Protein AF-A0A7C3K1Q4-F1 (afdb_monomer_lite)

Radius of gyration: 16.02 Å; chains: 1; bounding box: 34×29×44 Å

Secondary structure (DSSP, 8-state):
-----HHHHHHHHHHHHHHHHHHHHHIIIIIS----STHHHHHHHHHHHHHHHHHTS---HHHHHHHHHHHHHHHHHHHHHHHHT--THHHHHHHHHHHHH-

Structure (mmCIF, N/CA/C/O backbone):
data_AF-A0A7C3K1Q4-F1
#
_entry.id   AF-A0A7C3K1Q4-F1
#
loop_
_atom_site.group_PDB
_atom_site.id
_atom_site.type_symbol
_atom_site.label_atom_id
_atom_site.label_alt_id
_atom_site.label_comp_id
_atom_site.label_asym_id
_atom_site.label_entity_id
_atom_site.label_seq_id
_atom_site.pdbx_PDB_ins_code
_atom_site.Cartn_x
_atom_site.Cartn_y
_atom_site.Cartn_z
_atom_site.occupancy
_atom_site.B_iso_or_equiv
_atom_site.auth_seq_id
_atom_site.auth_comp_id
_atom_site.auth_asym_id
_atom_site.auth_atom_id
_atom_site.pdbx_PDB_model_num
ATOM 1 N N . MET A 1 1 ? 11.913 10.649 -25.020 1.00 50.22 1 MET A N 1
ATOM 2 C CA . MET A 1 1 ? 12.266 10.284 -23.629 1.00 50.22 1 MET A CA 1
ATOM 3 C C . MET A 1 1 ? 12.610 11.583 -22.900 1.00 50.22 1 MET A C 1
ATOM 5 O O . MET A 1 1 ? 13.670 12.140 -23.143 1.00 50.22 1 MET A O 1
ATOM 9 N N . VAL A 1 2 ? 11.648 12.161 -22.173 1.00 66.88 2 VAL A N 1
ATOM 10 C CA . VAL A 1 2 ? 11.577 13.610 -21.848 1.00 66.88 2 VAL A CA 1
ATOM 11 C C . VAL A 1 2 ? 12.613 14.078 -20.805 1.00 66.88 2 VAL A C 1
ATOM 13 O O . VAL A 1 2 ? 12.831 15.271 -20.645 1.00 66.88 2 VAL A O 1
ATOM 16 N N . VAL A 1 3 ? 13.344 13.162 -20.161 1.00 62.03 3 VAL A N 1
ATOM 17 C CA . VAL A 1 3 ? 14.410 13.489 -19.200 1.00 62.03 3 VAL A CA 1
ATOM 18 C C . VAL A 1 3 ? 15.640 12.624 -19.495 1.00 62.03 3 VAL A C 1
ATOM 20 O O . VAL A 1 3 ? 15.580 11.404 -19.376 1.00 62.03 3 VAL A O 1
ATOM 23 N N . LYS A 1 4 ? 16.761 13.240 -19.902 1.00 71.62 4 LYS A N 1
ATOM 24 C CA . LYS A 1 4 ? 18.038 12.536 -20.168 1.00 71.62 4 LYS A CA 1
ATOM 25 C C . LYS A 1 4 ? 18.838 12.222 -18.895 1.00 71.62 4 LYS A C 1
ATOM 27 O O . LYS A 1 4 ? 19.702 11.352 -18.919 1.00 71.62 4 LYS A O 1
ATOM 32 N N . ASN A 1 5 ? 18.582 12.934 -17.797 1.00 82.75 5 ASN A N 1
ATOM 33 C CA . ASN A 1 5 ? 19.364 12.832 -16.568 1.00 82.75 5 ASN A CA 1
ATOM 34 C C . ASN A 1 5 ? 18.687 11.894 -15.550 1.00 82.75 5 ASN A C 1
ATOM 36 O O . ASN A 1 5 ? 17.581 12.161 -15.075 1.00 82.75 5 ASN A O 1
ATOM 40 N N . LYS A 1 6 ? 19.385 10.802 -15.209 1.00 83.12 6 LYS A N 1
ATOM 41 C CA . LYS A 1 6 ? 18.914 9.731 -14.313 1.00 83.12 6 LYS A CA 1
ATOM 42 C C . LYS A 1 6 ? 18.493 10.243 -12.930 1.00 83.12 6 LYS A C 1
ATOM 44 O O . LYS A 1 6 ? 17.573 9.681 -12.346 1.00 83.12 6 LYS A O 1
ATOM 49 N N . TYR A 1 7 ? 19.114 11.317 -12.436 1.00 87.88 7 TYR A N 1
ATOM 50 C CA . TYR A 1 7 ? 18.776 11.902 -11.136 1.00 87.88 7 TYR A CA 1
ATOM 51 C C . TYR A 1 7 ? 17.343 12.448 -11.106 1.00 87.88 7 TYR A C 1
ATOM 53 O O . TYR A 1 7 ? 16.546 12.060 -10.257 1.00 87.88 7 TYR A O 1
ATOM 61 N N . TYR A 1 8 ? 16.977 13.283 -12.083 1.00 89.12 8 TYR A N 1
ATOM 62 C CA . TYR A 1 8 ? 15.632 13.863 -12.160 1.00 89.12 8 TYR A CA 1
ATOM 63 C C . TYR A 1 8 ? 14.554 12.799 -12.376 1.00 89.12 8 TYR A C 1
ATOM 65 O O . TYR A 1 8 ? 13.467 12.908 -11.815 1.00 89.12 8 TYR A O 1
ATOM 73 N N . PHE A 1 9 ? 14.864 11.746 -13.139 1.00 88.88 9 PHE A N 1
ATOM 74 C CA . PHE A 1 9 ? 13.945 10.625 -13.330 1.00 88.88 9 PHE A CA 1
ATOM 75 C C . PHE A 1 9 ? 13.668 9.871 -12.019 1.00 88.88 9 PHE A C 1
ATOM 77 O O . PHE A 1 9 ? 12.517 9.551 -11.725 1.00 88.88 9 PHE A O 1
ATOM 84 N N . LEU A 1 10 ? 14.705 9.631 -11.209 1.00 90.75 10 LEU A N 1
ATOM 85 C CA . LEU A 1 10 ? 14.574 8.987 -9.901 1.00 90.75 10 LEU A CA 1
ATOM 86 C C . LEU A 1 10 ? 13.756 9.854 -8.936 1.00 90.75 10 LEU A C 1
ATOM 88 O O . LEU A 1 10 ? 12.822 9.355 -8.310 1.00 90.75 10 LEU A O 1
ATOM 92 N N . VAL A 1 11 ? 14.051 11.156 -8.866 1.00 93.38 11 VAL A N 1
ATOM 93 C CA . VAL A 1 11 ? 13.311 12.098 -8.010 1.00 93.38 11 VAL A CA 1
ATOM 94 C C . VAL A 1 11 ? 11.832 12.150 -8.399 1.00 93.38 11 VAL A C 1
ATOM 96 O O . VAL A 1 11 ? 10.976 12.048 -7.525 1.00 93.38 11 VAL A O 1
ATOM 99 N N . MET A 1 12 ? 11.511 12.232 -9.694 1.00 91.75 12 MET A N 1
ATOM 100 C CA . MET A 1 12 ? 10.121 12.197 -10.168 1.00 91.75 12 MET A CA 1
ATOM 101 C C . MET A 1 12 ? 9.395 10.910 -9.761 1.00 91.75 12 MET A C 1
ATOM 103 O O . MET A 1 12 ? 8.229 10.969 -9.374 1.00 91.75 12 MET A O 1
ATOM 107 N N . ASN A 1 13 ? 10.076 9.762 -9.810 1.00 91.94 13 ASN A N 1
ATOM 108 C CA . ASN A 1 13 ? 9.499 8.487 -9.385 1.00 91.94 13 ASN A CA 1
ATOM 109 C C . ASN A 1 13 ? 9.167 8.484 -7.886 1.00 91.94 13 ASN A C 1
ATOM 111 O O . ASN A 1 13 ? 8.049 8.140 -7.508 1.00 91.94 13 ASN A O 1
ATOM 115 N N . ILE A 1 14 ? 10.105 8.932 -7.043 1.00 93.94 14 ILE A N 1
ATOM 116 C CA . ILE A 1 14 ? 9.899 9.032 -5.589 1.00 93.94 14 ILE A CA 1
ATOM 117 C C . ILE A 1 14 ? 8.751 9.995 -5.264 1.00 93.94 14 ILE A C 1
ATOM 119 O O . ILE A 1 14 ? 7.903 9.682 -4.431 1.00 93.94 14 ILE A O 1
ATOM 123 N N . VAL A 1 15 ? 8.691 11.149 -5.935 1.00 95.31 15 VAL A N 1
ATOM 124 C CA . VAL A 1 15 ? 7.609 12.127 -5.746 1.00 95.31 15 VAL A CA 1
ATOM 125 C C . VAL A 1 15 ? 6.255 11.528 -6.128 1.00 95.31 15 VAL A C 1
ATOM 127 O O . VAL A 1 15 ? 5.294 11.673 -5.373 1.00 95.31 15 VAL A O 1
ATOM 130 N N . GLY A 1 16 ? 6.173 10.830 -7.264 1.00 93.88 16 GLY A N 1
ATOM 131 C CA . GLY A 1 16 ? 4.947 10.161 -7.701 1.00 93.88 16 GLY A CA 1
ATOM 132 C C . GLY A 1 16 ? 4.477 9.096 -6.708 1.00 93.88 16 GLY A C 1
ATOM 133 O O . GLY A 1 16 ? 3.316 9.112 -6.302 1.00 93.88 16 GLY A O 1
ATOM 134 N N . LEU A 1 17 ? 5.389 8.233 -6.251 1.00 92.62 17 LEU A N 1
ATOM 135 C CA . LEU A 1 17 ? 5.110 7.216 -5.230 1.00 92.62 17 LEU A CA 1
ATOM 136 C C . LEU A 1 17 ? 4.592 7.838 -3.932 1.00 92.62 17 LEU A C 1
ATOM 138 O O . LEU A 1 17 ? 3.512 7.481 -3.463 1.00 92.62 17 LEU A O 1
ATOM 142 N N . ASN A 1 18 ? 5.314 8.818 -3.388 1.00 94.06 18 ASN A N 1
ATOM 143 C CA . ASN A 1 18 ? 4.933 9.465 -2.134 1.00 94.06 18 ASN A CA 1
ATOM 144 C C . ASN A 1 18 ? 3.605 10.215 -2.252 1.00 94.06 18 ASN A C 1
ATOM 146 O O . ASN A 1 18 ? 2.831 10.235 -1.301 1.00 94.06 18 ASN A O 1
ATOM 150 N N . THR A 1 19 ? 3.301 10.792 -3.416 1.00 95.56 19 THR A N 1
ATOM 151 C CA . THR A 1 19 ? 2.022 11.477 -3.645 1.00 95.56 19 THR A CA 1
ATOM 152 C C . THR A 1 19 ? 0.854 10.500 -3.537 1.00 95.56 19 THR A C 1
ATOM 154 O O . THR A 1 19 ? -0.126 10.804 -2.864 1.00 95.56 19 THR A O 1
ATOM 157 N N . ILE A 1 20 ? 0.963 9.306 -4.129 1.00 93.12 20 ILE A N 1
ATOM 158 C CA . ILE A 1 20 ? -0.077 8.267 -4.032 1.00 93.12 20 ILE A CA 1
ATOM 159 C C . ILE A 1 20 ? -0.303 7.870 -2.565 1.00 93.12 20 ILE A C 1
ATOM 161 O O . ILE A 1 20 ? -1.445 7.813 -2.108 1.00 93.12 20 ILE A O 1
ATOM 165 N N . VAL A 1 21 ? 0.783 7.659 -1.816 1.00 92.56 21 VAL A N 1
ATOM 166 C CA . VAL A 1 21 ? 0.734 7.300 -0.389 1.00 92.56 21 VAL A CA 1
ATOM 167 C C . VAL A 1 21 ? 0.079 8.411 0.439 1.00 92.56 21 VAL A C 1
ATOM 169 O O . VAL A 1 21 ? -0.832 8.156 1.223 1.00 92.56 21 VAL A O 1
ATOM 172 N N . VAL A 1 22 ? 0.485 9.666 0.239 1.00 93.19 22 VAL A N 1
ATOM 173 C CA . VAL A 1 22 ? -0.056 10.812 0.985 1.00 93.19 22 VAL A CA 1
ATOM 174 C C . VAL A 1 22 ? -1.527 11.060 0.651 1.00 93.19 22 VAL A C 1
ATOM 176 O O . VAL A 1 22 ? -2.301 11.383 1.549 1.00 93.19 22 VAL A O 1
ATOM 179 N N . VAL A 1 23 ? -1.951 10.870 -0.601 1.00 93.94 23 VAL A N 1
ATOM 180 C CA . VAL A 1 23 ? -3.370 10.970 -0.985 1.00 93.94 23 VAL A CA 1
ATOM 181 C C . VAL A 1 23 ? -4.201 9.893 -0.283 1.00 93.94 23 VAL A C 1
ATOM 183 O O . VAL A 1 23 ? -5.265 10.203 0.257 1.00 93.94 23 VAL A O 1
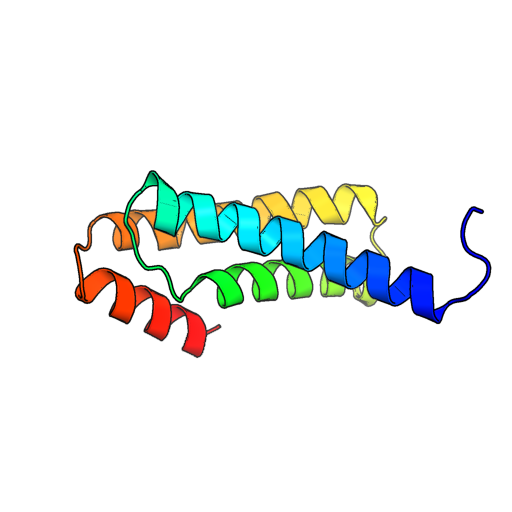ATOM 186 N N . GLY A 1 24 ? -3.706 8.653 -0.218 1.00 90.12 24 GLY A N 1
ATOM 187 C CA . GLY A 1 24 ? -4.354 7.575 0.536 1.00 90.12 24 GLY A CA 1
ATOM 188 C C . GLY A 1 24 ? -4.443 7.874 2.035 1.00 90.12 24 GLY A C 1
ATOM 189 O O . GLY A 1 24 ? -5.487 7.667 2.656 1.00 90.12 24 GLY A O 1
ATOM 190 N N . LEU A 1 25 ? -3.377 8.423 2.617 1.00 90.50 25 LEU A N 1
ATOM 191 C CA . LEU A 1 25 ? -3.360 8.845 4.016 1.00 90.50 25 LEU A CA 1
ATOM 192 C C . LEU A 1 25 ? -4.332 10.005 4.282 1.00 90.50 25 LEU A C 1
ATOM 194 O O . LEU A 1 25 ? -5.041 9.991 5.288 1.00 90.50 25 LEU A O 1
ATOM 198 N N . ASN A 1 26 ? -4.413 10.979 3.373 1.00 91.62 26 ASN A N 1
ATOM 199 C CA . ASN A 1 26 ? -5.348 12.098 3.467 1.00 91.62 26 ASN A CA 1
ATOM 200 C C . ASN A 1 26 ? -6.809 11.624 3.409 1.00 91.62 26 ASN A C 1
ATOM 202 O O . ASN A 1 26 ? -7.664 12.174 4.097 1.00 91.62 26 ASN A O 1
ATOM 206 N N . LEU A 1 27 ? -7.104 10.558 2.660 1.00 88.94 27 LEU A N 1
ATOM 207 C CA . LEU A 1 27 ? -8.440 9.962 2.664 1.00 88.94 27 LEU A CA 1
ATOM 208 C C . LEU A 1 27 ? -8.846 9.472 4.067 1.00 88.94 27 LEU A C 1
ATOM 210 O O . LEU A 1 27 ? -9.966 9.711 4.514 1.00 88.94 27 LEU A O 1
ATOM 214 N N . LEU A 1 28 ? -7.923 8.836 4.788 1.00 85.75 28 LEU A N 1
ATOM 215 C CA . LEU A 1 28 ? -8.168 8.306 6.134 1.00 85.75 28 LEU A CA 1
ATOM 216 C C . LEU A 1 28 ? -8.190 9.405 7.203 1.00 85.75 28 LEU A C 1
ATOM 218 O O . LEU A 1 28 ? -9.132 9.500 7.991 1.00 85.75 28 LEU A O 1
ATOM 222 N N . ILE A 1 29 ? -7.156 10.244 7.231 1.00 88.19 29 ILE A N 1
ATOM 223 C CA . ILE A 1 29 ? -6.995 11.257 8.277 1.00 88.19 29 ILE A CA 1
ATOM 224 C C . ILE A 1 29 ? -7.911 12.454 8.013 1.00 88.19 29 ILE A C 1
ATOM 226 O O . ILE A 1 29 ? -8.576 12.927 8.930 1.00 88.19 29 ILE A O 1
ATOM 230 N N . GLY A 1 30 ? -7.961 12.931 6.770 1.00 84.94 30 GLY A N 1
ATOM 231 C CA . GLY A 1 30 ? -8.705 14.124 6.380 1.00 84.94 30 GLY A CA 1
ATOM 232 C C . GLY A 1 30 ? -10.212 13.895 6.314 1.00 84.94 30 GLY A C 1
ATOM 233 O O . GLY A 1 30 ? -10.962 14.643 6.934 1.00 84.94 30 GLY A O 1
ATOM 234 N N . PHE A 1 31 ? -10.668 12.860 5.599 1.00 83.00 31 PHE A N 1
ATOM 235 C CA . PHE A 1 31 ? -12.109 12.637 5.401 1.00 83.00 31 PHE A CA 1
ATOM 236 C C . PHE A 1 31 ? -12.748 11.762 6.482 1.00 83.00 31 PHE A C 1
ATOM 238 O O . PHE A 1 31 ? -13.835 12.085 6.953 1.00 83.00 31 PHE A O 1
ATOM 245 N N . ALA A 1 32 ? -12.104 10.664 6.892 1.00 82.56 32 ALA A N 1
ATOM 246 C CA . ALA A 1 32 ? -12.661 9.785 7.926 1.00 82.56 32 ALA A CA 1
ATOM 247 C C . ALA A 1 32 ? -12.344 10.248 9.362 1.00 82.56 32 ALA A C 1
ATOM 249 O O . ALA A 1 32 ? -12.900 9.702 10.317 1.00 82.56 32 ALA A O 1
ATOM 250 N N . GLY A 1 33 ? -11.460 11.240 9.536 1.00 81.44 33 GLY A N 1
ATOM 251 C CA . GLY A 1 33 ? -11.053 11.749 10.851 1.00 81.44 33 GLY A CA 1
ATOM 252 C 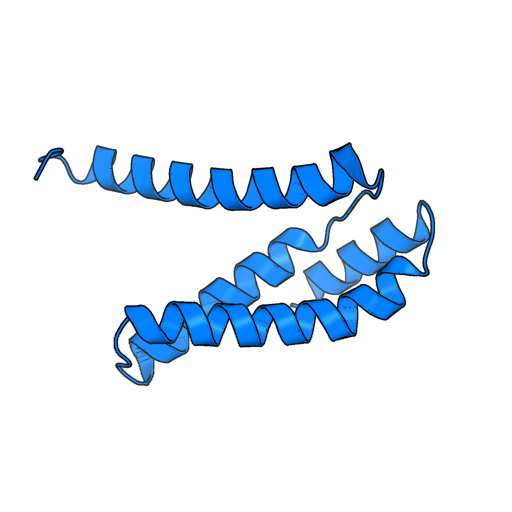C . GLY A 1 33 ? -10.289 10.723 11.696 1.00 81.44 33 GLY A C 1
ATOM 253 O O . GLY A 1 33 ? -10.214 10.853 12.919 1.00 81.44 33 GLY A O 1
ATOM 254 N N . GLN A 1 34 ? -9.756 9.671 11.068 1.00 81.88 34 GLN A N 1
ATOM 255 C CA . GLN A 1 34 ? -9.084 8.568 11.741 1.00 81.88 34 GLN A CA 1
ATOM 256 C C . GLN A 1 34 ? -7.570 8.682 11.573 1.00 81.88 34 GLN A C 1
ATOM 258 O O . GLN A 1 34 ? -7.035 8.549 10.474 1.00 81.88 34 GLN A O 1
ATOM 263 N N . ILE A 1 35 ? -6.863 8.893 12.685 1.00 79.94 35 ILE A N 1
ATOM 264 C CA . ILE A 1 35 ? -5.398 8.897 12.703 1.00 79.94 35 ILE A CA 1
ATOM 265 C C . ILE A 1 35 ? -4.919 7.447 12.542 1.00 79.94 35 ILE A C 1
ATOM 267 O O . ILE A 1 35 ? -5.133 6.617 13.424 1.00 79.94 35 ILE A O 1
ATOM 271 N N . SER A 1 36 ? -4.283 7.141 11.410 1.00 81.81 36 SER A N 1
ATOM 272 C CA . SER A 1 36 ? -3.742 5.813 11.099 1.00 81.81 36 SER A CA 1
ATOM 273 C C . SER A 1 36 ? -2.223 5.870 10.977 1.00 81.81 36 SER A C 1
ATOM 275 O O . SER A 1 36 ? -1.697 6.570 10.113 1.00 81.81 36 SER A O 1
ATOM 277 N N . LEU A 1 37 ? -1.520 5.111 11.825 1.00 82.44 37 LEU A N 1
ATOM 278 C CA . LEU A 1 37 ? -0.059 4.947 11.770 1.00 82.44 37 LEU A CA 1
ATOM 279 C C . LEU A 1 37 ? 0.373 3.685 11.003 1.00 82.44 37 LEU A C 1
ATOM 281 O O . LEU A 1 37 ? 1.554 3.484 10.753 1.00 82.44 37 LEU A O 1
ATOM 285 N N . GLY A 1 38 ? -0.582 2.858 10.575 1.00 85.69 38 GLY A N 1
ATOM 286 C CA . GLY A 1 38 ? -0.341 1.574 9.904 1.00 85.69 38 GLY A CA 1
ATOM 287 C C . GLY A 1 38 ? -0.114 1.687 8.398 1.00 85.69 38 GLY A C 1
ATOM 288 O O . GLY A 1 38 ? 0.069 0.682 7.719 1.00 85.69 38 GLY A O 1
ATOM 289 N N . HIS A 1 39 ? -0.157 2.899 7.845 1.00 88.56 39 HIS A N 1
ATOM 290 C CA . HIS A 1 39 ? -0.118 3.118 6.400 1.00 88.56 39 HIS A CA 1
ATOM 291 C C . HIS A 1 39 ? 1.219 2.673 5.774 1.00 88.56 39 HIS A C 1
ATOM 293 O O . HIS A 1 39 ? 1.237 2.117 4.676 1.00 88.56 39 HIS A O 1
ATOM 299 N N . ALA A 1 40 ? 2.327 2.838 6.508 1.00 89.56 40 ALA A N 1
ATOM 300 C CA . ALA A 1 40 ? 3.654 2.385 6.091 1.00 89.56 40 ALA A CA 1
ATOM 301 C C . ALA A 1 40 ? 3.743 0.854 5.955 1.00 89.56 40 ALA A C 1
ATOM 303 O O . ALA A 1 40 ? 4.405 0.364 5.043 1.00 89.56 40 ALA A O 1
ATOM 304 N N . ALA A 1 41 ? 3.025 0.106 6.798 1.00 91.19 41 ALA A N 1
ATOM 305 C CA . ALA A 1 41 ? 2.990 -1.355 6.758 1.00 91.19 41 ALA A CA 1
ATOM 306 C C . ALA A 1 41 ? 2.373 -1.879 5.455 1.00 91.19 41 ALA A C 1
ATOM 308 O O . ALA A 1 41 ? 2.944 -2.735 4.783 1.00 91.19 41 ALA A O 1
ATOM 309 N N . PHE A 1 42 ? 1.229 -1.318 5.047 1.00 90.62 42 PHE A N 1
ATOM 310 C CA . PHE A 1 42 ? 0.576 -1.697 3.789 1.00 90.62 42 PHE A CA 1
ATOM 311 C C . PHE A 1 42 ? 1.400 -1.284 2.567 1.00 90.62 42 PHE A C 1
ATOM 313 O O . PHE A 1 42 ? 1.512 -2.052 1.610 1.00 90.62 42 PHE A O 1
ATOM 320 N N . TYR A 1 43 ? 2.021 -0.101 2.621 1.00 91.62 43 TYR A N 1
ATOM 321 C CA . TYR A 1 43 ? 2.950 0.354 1.590 1.00 91.62 43 TYR A CA 1
ATOM 322 C C . TYR A 1 43 ? 4.144 -0.605 1.433 1.00 91.62 43 TYR A C 1
ATOM 324 O O . TYR A 1 43 ? 4.443 -1.046 0.321 1.00 91.62 43 TYR A O 1
ATOM 332 N N . GLY A 1 44 ? 4.778 -0.991 2.545 1.00 91.12 44 GLY A N 1
ATOM 333 C CA . GLY A 1 44 ? 5.896 -1.935 2.564 1.00 91.12 44 GLY A CA 1
ATOM 334 C C . GLY A 1 44 ? 5.508 -3.329 2.069 1.00 91.12 44 GLY A C 1
ATOM 335 O O . GLY A 1 44 ? 6.211 -3.908 1.242 1.00 91.12 44 GLY A O 1
ATOM 336 N N . MET A 1 45 ? 4.350 -3.839 2.490 1.00 92.88 45 MET A N 1
ATOM 337 C CA . MET A 1 45 ? 3.837 -5.141 2.056 1.00 92.88 45 MET A CA 1
ATOM 338 C C . MET A 1 45 ? 3.616 -5.200 0.536 1.00 92.88 45 MET A C 1
ATOM 340 O O . MET A 1 45 ? 3.986 -6.183 -0.108 1.00 92.88 45 MET A O 1
ATOM 344 N N . GLY A 1 46 ? 3.065 -4.137 -0.059 1.00 91.56 46 GLY A N 1
ATOM 345 C CA . GLY A 1 46 ? 2.871 -4.050 -1.510 1.00 91.56 46 GLY A CA 1
ATOM 346 C C . GLY A 1 46 ? 4.182 -3.967 -2.276 1.00 91.56 46 GLY A C 1
ATOM 347 O O . GLY A 1 46 ? 4.350 -4.653 -3.288 1.00 91.56 46 GLY A O 1
ATOM 348 N N . ALA A 1 47 ? 5.133 -3.184 -1.762 1.00 91.94 47 ALA A N 1
ATOM 349 C CA . ALA A 1 47 ? 6.475 -3.107 -2.322 1.00 91.94 47 ALA A CA 1
ATOM 350 C C . ALA A 1 47 ? 7.178 -4.474 -2.283 1.00 91.94 47 ALA A C 1
ATOM 352 O O . ALA A 1 47 ? 7.735 -4.896 -3.296 1.00 91.94 47 ALA A O 1
ATOM 353 N N . TYR A 1 48 ? 7.091 -5.197 -1.162 1.00 92.25 48 TYR A N 1
ATOM 354 C CA . TYR A 1 48 ? 7.696 -6.519 -1.003 1.00 92.25 48 TYR A CA 1
ATOM 355 C C . TYR A 1 48 ? 7.072 -7.566 -1.936 1.00 92.25 48 TYR A C 1
ATOM 357 O O . TYR A 1 48 ? 7.798 -8.279 -2.628 1.00 92.25 48 TYR A O 1
ATOM 365 N N . LEU A 1 49 ? 5.738 -7.624 -2.027 1.00 91.88 49 LEU A N 1
ATOM 366 C CA . LEU A 1 49 ? 5.046 -8.545 -2.939 1.00 91.88 49 LEU A CA 1
ATOM 367 C C . LEU A 1 49 ? 5.376 -8.257 -4.408 1.00 91.88 49 LEU A C 1
ATOM 369 O O . LEU A 1 49 ? 5.652 -9.178 -5.177 1.00 91.88 49 LEU A O 1
ATOM 373 N N . SER A 1 50 ? 5.393 -6.983 -4.801 1.00 90.75 50 SER A N 1
ATOM 374 C CA . SER A 1 50 ? 5.775 -6.591 -6.160 1.00 90.75 50 SER A CA 1
ATOM 375 C C . SER A 1 50 ? 7.240 -6.937 -6.461 1.00 90.75 50 SER A C 1
ATOM 377 O O . SER A 1 50 ? 7.555 -7.455 -7.539 1.00 90.75 50 SER A O 1
ATOM 379 N N . ALA A 1 51 ? 8.132 -6.726 -5.486 1.00 90.88 51 ALA A N 1
ATOM 380 C CA . ALA A 1 51 ? 9.544 -7.066 -5.596 1.00 90.88 51 ALA A CA 1
ATOM 381 C C . ALA A 1 51 ? 9.762 -8.578 -5.716 1.00 90.88 51 ALA A C 1
ATOM 383 O O . ALA A 1 51 ? 10.501 -8.993 -6.600 1.00 90.88 51 ALA A O 1
ATOM 384 N N . VAL A 1 52 ? 9.101 -9.416 -4.910 1.00 91.44 52 VAL A N 1
ATOM 385 C CA . VAL A 1 52 ? 9.308 -10.875 -4.960 1.00 91.44 52 VAL A CA 1
ATOM 386 C C . VAL A 1 52 ? 8.780 -11.479 -6.265 1.00 91.44 52 VAL A C 1
ATOM 388 O O . VAL A 1 52 ? 9.443 -12.308 -6.888 1.00 91.44 52 VAL A O 1
ATOM 391 N N . LEU A 1 53 ? 7.620 -11.020 -6.744 1.00 89.69 53 LEU A N 1
ATOM 392 C CA . LEU A 1 53 ? 7.033 -11.499 -7.998 1.00 89.69 53 LEU A CA 1
ATOM 393 C C . LEU A 1 53 ? 7.886 -11.103 -9.208 1.00 89.69 53 LEU A C 1
ATOM 395 O O . LEU A 1 53 ? 8.106 -11.916 -10.107 1.00 89.69 53 LEU A O 1
ATOM 399 N N . THR A 1 54 ? 8.416 -9.881 -9.214 1.00 90.38 54 THR A N 1
ATOM 400 C CA . THR A 1 54 ? 9.229 -9.392 -10.335 1.00 90.38 54 THR A CA 1
ATOM 401 C C . THR A 1 54 ? 10.672 -9.903 -10.268 1.00 90.38 54 THR A C 1
ATOM 403 O O . THR A 1 54 ? 11.215 -10.312 -11.289 1.00 90.38 54 THR A O 1
ATOM 406 N N . ALA A 1 55 ? 11.302 -9.906 -9.090 1.00 89.19 55 ALA A N 1
ATOM 407 C CA . ALA A 1 55 ? 12.720 -10.238 -8.929 1.00 89.19 55 ALA A CA 1
ATOM 408 C C . ALA A 1 55 ? 12.988 -11.743 -8.783 1.00 89.19 55 ALA A C 1
ATOM 410 O O . ALA A 1 55 ? 14.018 -12.215 -9.255 1.00 89.19 55 ALA A O 1
ATOM 411 N N . THR A 1 56 ? 12.093 -12.501 -8.140 1.00 86.38 56 THR A N 1
ATOM 412 C CA . THR A 1 56 ? 12.286 -13.946 -7.914 1.00 86.38 56 THR A CA 1
ATOM 413 C C . THR A 1 56 ? 11.584 -14.780 -8.978 1.00 86.38 56 THR A C 1
ATOM 415 O O . THR A 1 56 ? 12.189 -15.683 -9.547 1.00 86.38 56 THR A O 1
ATOM 418 N N . TYR A 1 57 ? 10.325 -14.464 -9.286 1.00 84.06 57 TYR A N 1
ATOM 419 C CA . TYR A 1 57 ? 9.521 -15.245 -10.235 1.00 84.06 57 TYR A CA 1
ATOM 420 C C . TYR A 1 57 ? 9.588 -14.730 -11.678 1.00 84.06 57 TYR A C 1
ATOM 422 O O . TYR A 1 57 ? 9.005 -15.348 -12.566 1.00 84.06 57 TYR A O 1
ATOM 430 N N . SER A 1 58 ? 10.299 -13.621 -11.929 1.00 84.50 58 SER A N 1
ATOM 431 C CA . SER A 1 58 ? 10.418 -12.987 -13.253 1.00 84.50 58 SER A CA 1
ATOM 432 C C . SER A 1 58 ? 9.064 -12.731 -13.932 1.00 84.50 58 SER A C 1
ATOM 434 O O . SER A 1 58 ? 8.956 -12.759 -15.160 1.00 84.50 58 SER A O 1
ATOM 436 N N . PHE A 1 59 ? 8.011 -12.496 -13.140 1.00 85.56 59 PHE A N 1
ATOM 437 C CA . PHE A 1 59 ? 6.689 -12.201 -13.681 1.00 85.56 59 PHE A CA 1
ATOM 438 C C . PHE A 1 59 ? 6.689 -10.848 -14.410 1.00 85.56 59 PHE A C 1
ATOM 440 O O . PHE A 1 59 ? 7.392 -9.917 -13.998 1.00 85.56 59 PHE A O 1
ATOM 447 N N . PRO A 1 60 ? 5.881 -10.697 -15.475 1.00 88.06 60 PRO A N 1
ATOM 448 C CA . PRO A 1 60 ? 5.784 -9.433 -16.184 1.00 88.06 60 PRO A CA 1
ATOM 449 C C . PRO A 1 60 ? 5.280 -8.310 -15.252 1.00 88.06 60 PRO A C 1
ATOM 451 O O . PRO A 1 60 ? 4.331 -8.531 -14.498 1.00 88.06 60 PRO A O 1
ATOM 454 N N . PRO A 1 61 ? 5.843 -7.086 -15.319 1.00 82.44 61 PRO A N 1
ATOM 455 C CA . PRO A 1 61 ? 5.555 -6.026 -14.343 1.00 82.44 61 PRO A CA 1
ATOM 456 C C . PRO A 1 61 ? 4.082 -5.602 -14.265 1.00 82.44 61 PRO A C 1
ATOM 458 O O . PRO A 1 61 ? 3.573 -5.298 -13.191 1.00 82.44 61 PRO A O 1
ATOM 461 N N . TRP A 1 62 ? 3.380 -5.590 -15.400 1.00 88.62 62 TRP A N 1
ATOM 462 C CA . TRP A 1 62 ? 1.990 -5.135 -15.491 1.00 88.62 62 TRP A CA 1
ATOM 463 C C . TRP A 1 62 ? 1.007 -5.987 -14.668 1.00 88.62 62 TRP A C 1
ATOM 465 O O . TRP A 1 62 ? 0.308 -5.422 -13.826 1.00 88.62 62 TRP A O 1
ATOM 475 N N . PRO A 1 63 ? 0.942 -7.323 -14.839 1.00 88.38 63 PRO A N 1
ATOM 476 C CA . PRO A 1 63 ? 0.088 -8.160 -13.999 1.00 88.38 63 PRO A CA 1
ATOM 477 C C . PRO A 1 63 ? 0.565 -8.221 -12.546 1.00 88.38 63 PRO A C 1
ATOM 479 O O . PRO A 1 63 ? -0.275 -8.299 -11.651 1.00 88.38 63 PRO A O 1
ATOM 482 N N . THR A 1 64 ? 1.872 -8.113 -12.285 1.00 89.88 64 THR A N 1
ATOM 483 C CA . THR A 1 64 ? 2.400 -8.062 -10.914 1.00 89.88 64 THR A CA 1
ATOM 484 C C . THR A 1 64 ? 1.799 -6.912 -10.108 1.00 89.88 64 THR A C 1
ATOM 486 O O . THR A 1 64 ? 1.442 -7.112 -8.949 1.00 89.88 64 THR A O 1
ATOM 489 N N . ILE A 1 65 ? 1.611 -5.736 -10.719 1.00 88.69 65 ILE A N 1
ATOM 490 C CA . ILE A 1 65 ? 0.978 -4.582 -10.057 1.00 88.69 65 ILE A CA 1
ATOM 491 C C . ILE A 1 65 ? -0.435 -4.932 -9.579 1.00 88.69 65 ILE A C 1
ATOM 493 O O . ILE A 1 65 ? -0.779 -4.664 -8.430 1.00 88.69 65 ILE A O 1
ATOM 497 N N . VAL A 1 66 ? -1.247 -5.552 -10.439 1.00 91.25 66 VAL A N 1
ATOM 498 C CA . VAL A 1 66 ? -2.639 -5.900 -10.114 1.00 91.25 66 VAL A CA 1
ATOM 499 C C . VAL A 1 66 ? -2.689 -6.979 -9.036 1.00 91.25 66 VAL A C 1
ATOM 501 O O . VAL A 1 66 ? -3.450 -6.858 -8.079 1.00 91.25 66 VAL A O 1
ATOM 504 N N . ILE A 1 67 ? -1.842 -8.003 -9.146 1.00 91.69 67 ILE A N 1
ATOM 505 C CA . ILE A 1 67 ? -1.771 -9.092 -8.166 1.00 91.69 67 ILE A CA 1
ATOM 506 C C . ILE A 1 67 ? -1.341 -8.553 -6.798 1.00 91.69 67 ILE A C 1
ATOM 508 O O . ILE A 1 67 ? -1.993 -8.844 -5.797 1.00 91.69 67 ILE A O 1
ATOM 512 N N . ALA A 1 68 ? -0.290 -7.729 -6.747 1.00 91.56 68 ALA A N 1
ATOM 513 C CA . ALA A 1 68 ? 0.183 -7.121 -5.506 1.00 91.56 68 ALA A CA 1
ATOM 514 C C . ALA A 1 68 ? -0.872 -6.188 -4.891 1.00 91.56 68 ALA A C 1
ATOM 516 O O . ALA A 1 68 ? -1.075 -6.215 -3.677 1.00 91.56 68 ALA A O 1
ATOM 517 N N . MET A 1 69 ? -1.586 -5.409 -5.711 1.00 91.38 69 MET A N 1
ATOM 518 C CA . MET A 1 69 ? -2.681 -4.542 -5.263 1.00 91.38 69 MET A CA 1
ATOM 519 C C . MET A 1 69 ? -3.845 -5.345 -4.668 1.00 91.38 69 MET A C 1
ATOM 521 O O . MET A 1 69 ? -4.336 -5.004 -3.596 1.00 91.38 69 MET A O 1
ATOM 525 N N . ILE A 1 70 ? -4.270 -6.428 -5.324 1.00 94.75 70 ILE A N 1
ATOM 526 C CA . ILE A 1 70 ? -5.358 -7.280 -4.823 1.00 94.75 70 ILE A CA 1
ATOM 527 C C . ILE A 1 70 ? -4.926 -8.000 -3.544 1.00 94.75 70 ILE A C 1
ATOM 529 O O . ILE A 1 70 ? -5.681 -8.027 -2.576 1.00 94.75 70 ILE A O 1
ATOM 533 N N . ALA A 1 71 ? -3.711 -8.549 -3.512 1.00 94.00 71 ALA A N 1
ATOM 534 C CA . ALA A 1 71 ? -3.192 -9.26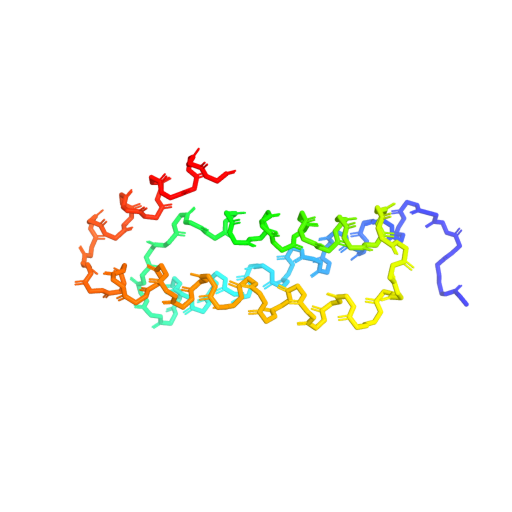3 -2.351 1.00 94.00 71 ALA A CA 1
ATOM 535 C C . ALA A 1 71 ? -3.068 -8.344 -1.126 1.00 94.00 71 ALA A C 1
ATOM 537 O O . ALA A 1 71 ? -3.584 -8.663 -0.056 1.00 94.00 71 ALA A O 1
ATOM 538 N N . THR A 1 72 ? -2.450 -7.171 -1.287 1.00 93.06 72 THR A N 1
ATOM 539 C CA . THR A 1 72 ? -2.371 -6.179 -0.202 1.00 93.06 72 THR A CA 1
ATOM 540 C C . THR A 1 72 ? -3.737 -5.641 0.194 1.00 93.06 72 THR A C 1
ATOM 542 O O . THR A 1 72 ? -4.005 -5.513 1.385 1.00 93.06 72 THR A O 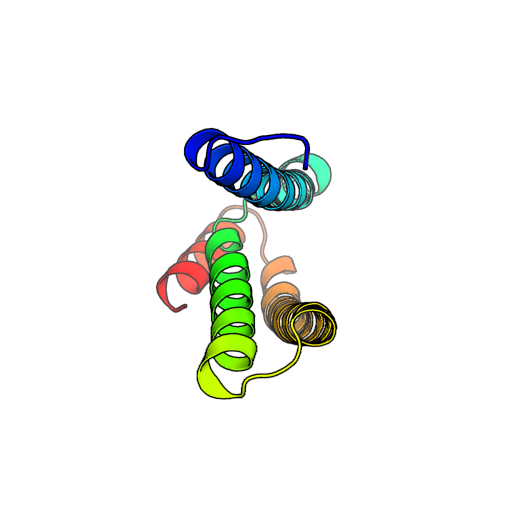1
ATOM 545 N N . GLY A 1 73 ? -4.622 -5.380 -0.771 1.00 92.44 73 GLY A N 1
ATOM 546 C CA . GLY A 1 73 ? -5.991 -4.938 -0.514 1.00 92.44 73 GLY A CA 1
ATOM 547 C C . GLY A 1 73 ? -6.799 -5.964 0.280 1.00 92.44 73 GLY A C 1
ATOM 548 O O . GLY A 1 73 ? -7.514 -5.591 1.208 1.00 92.44 73 GLY A O 1
ATOM 549 N N . ALA A 1 74 ? -6.638 -7.256 -0.013 1.00 94.56 74 ALA A N 1
ATOM 550 C CA . ALA A 1 74 ? -7.270 -8.331 0.744 1.00 94.56 74 ALA A CA 1
ATOM 551 C C . ALA A 1 74 ? -6.778 -8.355 2.199 1.00 94.56 74 ALA A C 1
ATOM 553 O O . ALA A 1 74 ? -7.593 -8.381 3.122 1.00 94.56 74 ALA A O 1
ATOM 554 N N . VAL A 1 75 ? -5.463 -8.265 2.424 1.00 92.25 75 VAL A N 1
ATOM 555 C CA . VAL A 1 75 ? -4.895 -8.194 3.783 1.00 92.25 75 VAL A CA 1
ATOM 556 C C . VAL A 1 75 ? -5.377 -6.938 4.514 1.00 92.25 75 VAL A C 1
ATOM 558 O O . VAL A 1 75 ? -5.817 -7.018 5.661 1.00 92.25 75 VAL A O 1
ATOM 561 N N . ALA A 1 76 ? -5.369 -5.786 3.841 1.00 89.94 76 ALA A N 1
ATOM 562 C CA . ALA A 1 76 ? -5.865 -4.528 4.387 1.00 89.94 76 ALA A CA 1
ATOM 563 C C . ALA A 1 76 ? -7.355 -4.586 4.733 1.00 89.94 76 ALA A C 1
ATOM 565 O O . ALA A 1 76 ? -7.763 -3.995 5.727 1.00 89.94 76 ALA A O 1
ATOM 566 N N . TYR A 1 77 ? -8.166 -5.325 3.978 1.00 90.56 77 TYR A N 1
ATOM 567 C CA . TYR A 1 77 ? -9.575 -5.530 4.298 1.00 90.56 77 TYR A CA 1
ATOM 568 C C . TYR A 1 77 ? -9.749 -6.369 5.572 1.00 90.56 77 TYR A C 1
ATOM 570 O O . TYR A 1 77 ? -10.459 -5.953 6.490 1.00 90.56 77 TYR A O 1
ATOM 578 N N . PHE A 1 78 ? -9.053 -7.508 5.672 1.00 91.38 78 PHE A N 1
ATOM 579 C CA . PHE A 1 78 ? -9.126 -8.388 6.845 1.00 91.38 78 PHE A CA 1
ATOM 580 C C . PHE A 1 78 ? -8.620 -7.722 8.130 1.00 91.38 78 PHE A C 1
ATOM 582 O O . PHE A 1 78 ? -9.215 -7.913 9.189 1.00 91.38 78 PHE A O 1
ATOM 589 N N . VAL A 1 79 ? -7.550 -6.927 8.046 1.00 87.94 79 VAL A N 1
ATOM 590 C CA . VAL A 1 79 ? -6.976 -6.205 9.197 1.00 87.94 79 VAL A CA 1
ATOM 591 C C . VAL A 1 79 ? -7.717 -4.891 9.469 1.00 87.94 79 VAL A C 1
ATOM 593 O O . VAL A 1 79 ? -7.902 -4.485 10.620 1.00 87.94 79 VAL A O 1
ATOM 596 N N . GLY A 1 80 ? -8.172 -4.214 8.418 1.00 85.88 80 GLY A N 1
ATOM 597 C CA . GLY A 1 80 ? -8.865 -2.934 8.496 1.00 85.88 80 GLY A CA 1
ATOM 598 C C . GLY A 1 80 ? -10.255 -3.059 9.104 1.00 85.88 80 GLY A C 1
ATOM 599 O O . GLY A 1 80 ? -10.621 -2.227 9.929 1.00 85.88 80 GLY A O 1
ATOM 600 N N . TYR A 1 81 ? -11.003 -4.117 8.775 1.00 86.31 81 TYR A N 1
ATOM 601 C CA . TYR A 1 81 ? -12.350 -4.346 9.305 1.00 86.31 81 TYR A CA 1
ATOM 602 C C . TYR A 1 81 ? -12.431 -4.328 10.848 1.00 86.31 81 TYR A C 1
ATOM 604 O O . TYR A 1 81 ? -13.226 -3.549 11.384 1.00 86.31 81 TYR A O 1
ATOM 612 N N . PRO A 1 82 ? -11.620 -5.102 11.603 1.00 84.62 82 PRO A N 1
ATOM 613 C CA . PRO A 1 82 ? -11.620 -5.021 13.062 1.00 84.62 82 PRO A CA 1
ATOM 614 C C . PRO A 1 82 ? -11.046 -3.692 13.568 1.00 84.62 82 PRO A C 1
ATOM 616 O O . PRO A 1 82 ? -11.540 -3.160 14.562 1.00 84.62 82 PRO A O 1
ATOM 619 N N . SER A 1 83 ? -10.052 -3.127 12.873 1.00 83.12 83 SER A N 1
ATOM 620 C CA . SER A 1 83 ? -9.423 -1.859 13.259 1.00 83.12 83 SER A CA 1
ATOM 621 C C . SER A 1 83 ? -10.421 -0.700 13.224 1.00 83.12 83 SER A C 1
ATOM 623 O O . SER A 1 83 ? -10.524 0.042 14.194 1.00 83.12 83 SER A O 1
ATOM 625 N N . LEU A 1 84 ? -11.242 -0.599 12.173 1.00 80.00 84 LEU A N 1
ATOM 626 C CA . LEU A 1 84 ? -12.284 0.426 12.004 1.00 80.00 84 LEU A CA 1
ATOM 627 C C . LEU A 1 84 ? -13.332 0.431 13.129 1.00 80.00 84 LEU A C 1
ATOM 629 O O . LEU A 1 84 ? -14.006 1.440 13.341 1.00 80.00 84 LEU A O 1
ATOM 633 N N . LYS A 1 85 ? -13.476 -0.679 13.862 1.00 81.12 85 LYS A N 1
ATOM 634 C CA . LYS A 1 85 ? -14.393 -0.783 15.004 1.00 81.12 85 LYS A CA 1
ATOM 635 C C . LYS A 1 85 ? -13.857 -0.081 16.259 1.00 81.12 85 LYS A C 1
ATOM 637 O O . LYS A 1 85 ? -14.630 0.200 17.176 1.00 81.12 85 LYS A O 1
ATOM 642 N N . LEU A 1 86 ? -12.559 0.225 16.299 1.00 81.31 86 LEU A N 1
ATOM 643 C CA . LEU A 1 86 ? -11.906 0.982 17.364 1.00 81.31 86 LEU A CA 1
ATOM 644 C C . LEU A 1 86 ? -12.093 2.490 17.145 1.00 81.31 86 LEU A C 1
ATOM 646 O O . LEU A 1 86 ? -12.201 2.971 16.018 1.00 81.31 86 LEU A O 1
ATOM 650 N N . ARG A 1 87 ? -12.122 3.264 18.234 1.00 77.75 87 ARG A N 1
ATOM 651 C CA . ARG A 1 87 ? -12.289 4.725 18.190 1.00 77.75 87 ARG A CA 1
ATOM 652 C C . ARG A 1 87 ? -11.158 5.438 18.919 1.00 77.75 87 ARG A C 1
ATOM 654 O O . ARG A 1 87 ? -10.655 4.952 19.932 1.00 77.75 87 ARG A O 1
ATOM 661 N N . GLY A 1 88 ? -10.796 6.615 18.410 1.00 79.44 88 GLY A N 1
ATOM 662 C CA . GLY A 1 88 ? -9.829 7.513 19.040 1.00 79.44 88 GLY A CA 1
ATOM 663 C C . GLY A 1 88 ? -8.460 6.862 19.244 1.00 79.44 88 GLY A C 1
ATOM 664 O O . GLY A 1 88 ? -7.879 6.313 18.309 1.00 79.44 88 GLY A O 1
ATOM 665 N N . HIS A 1 89 ? -7.951 6.902 20.477 1.00 82.62 89 HIS A N 1
ATOM 666 C CA . HIS A 1 89 ? -6.603 6.437 20.820 1.00 82.62 89 HIS A CA 1
ATOM 667 C C . HIS A 1 89 ? -6.369 4.940 20.579 1.00 82.62 89 HIS A C 1
ATOM 669 O O . HIS A 1 89 ? -5.257 4.549 20.232 1.00 82.62 89 HIS A O 1
ATOM 675 N N . TYR A 1 90 ? -7.403 4.103 20.701 1.00 82.38 90 TYR A N 1
ATOM 676 C CA . TYR A 1 90 ? -7.266 2.660 20.484 1.00 82.38 90 TYR A CA 1
ATOM 677 C C . TYR A 1 90 ? -6.966 2.311 19.023 1.00 82.38 90 TYR A C 1
ATOM 679 O O . TYR A 1 90 ? -6.194 1.392 18.765 1.00 82.38 90 TYR A O 1
ATOM 687 N N . LEU A 1 91 ? -7.519 3.070 18.069 1.00 84.94 91 LEU A N 1
ATOM 688 C CA . LEU A 1 91 ? -7.231 2.892 16.644 1.00 84.94 91 LEU A CA 1
ATOM 689 C C . LEU A 1 91 ? -5.761 3.216 16.338 1.00 84.94 91 LEU A C 1
ATOM 691 O O . LEU A 1 91 ? -5.076 2.468 15.642 1.00 84.94 91 LEU A O 1
ATOM 695 N N . VAL A 1 92 ? -5.265 4.321 16.897 1.00 85.12 92 VAL A N 1
ATOM 696 C CA . VAL A 1 92 ? -3.874 4.750 16.713 1.00 85.12 92 VAL A CA 1
ATOM 697 C C . VAL A 1 92 ? -2.920 3.686 17.250 1.00 85.12 92 VAL A C 1
ATOM 699 O O . VAL A 1 92 ? -2.006 3.277 16.542 1.00 85.12 92 VAL A O 1
ATOM 702 N N . MET A 1 93 ? -3.175 3.176 18.457 1.00 87.56 93 MET A N 1
ATOM 703 C CA . MET A 1 93 ? -2.347 2.131 19.068 1.00 87.56 93 MET A CA 1
ATOM 704 C C . MET A 1 93 ? -2.384 0.818 18.279 1.00 87.56 93 MET A C 1
ATOM 706 O O . MET A 1 93 ? -1.339 0.204 18.074 1.00 87.56 93 MET A O 1
ATOM 710 N N . ALA A 1 94 ? -3.556 0.409 17.784 1.00 86.44 94 ALA A N 1
ATOM 711 C CA . ALA A 1 94 ? -3.686 -0.794 16.962 1.00 86.44 94 ALA A CA 1
ATOM 712 C C . ALA A 1 94 ? -2.908 -0.676 15.641 1.00 86.44 94 ALA A C 1
ATOM 714 O O . ALA A 1 94 ? -2.188 -1.596 15.258 1.00 86.44 94 ALA A O 1
ATOM 715 N N . THR A 1 95 ? -3.006 0.470 14.964 1.00 89.19 95 THR A N 1
ATOM 716 C CA . THR A 1 95 ? -2.306 0.696 13.690 1.00 89.19 95 T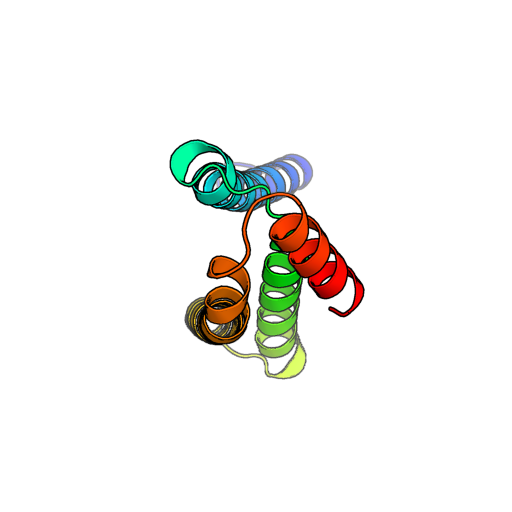HR A CA 1
ATOM 717 C C . THR A 1 95 ? -0.792 0.857 13.860 1.00 89.19 95 THR A C 1
ATOM 719 O O . THR A 1 95 ? -0.038 0.406 13.000 1.00 89.19 95 THR A O 1
ATOM 722 N N . LEU A 1 96 ? -0.336 1.422 14.983 1.00 88.38 96 LEU A N 1
ATOM 723 C CA . LEU A 1 96 ? 1.078 1.473 15.364 1.00 88.38 96 LEU A CA 1
ATOM 724 C C . LEU A 1 96 ? 1.617 0.061 15.632 1.00 88.38 96 LEU A C 1
ATOM 726 O O . LEU A 1 96 ? 2.624 -0.331 15.050 1.00 88.38 96 LEU A O 1
ATOM 730 N N . GLY A 1 97 ? 0.911 -0.727 16.451 1.00 88.00 97 GLY A N 1
ATOM 731 C CA . GLY A 1 97 ? 1.282 -2.114 16.738 1.00 88.00 97 GLY A CA 1
ATOM 732 C C . GLY A 1 97 ? 1.373 -2.959 15.468 1.00 88.00 97 GLY A C 1
ATOM 733 O O . GLY A 1 97 ? 2.358 -3.663 15.271 1.00 88.00 97 GLY A O 1
ATOM 734 N N . PHE A 1 98 ? 0.403 -2.818 14.561 1.00 87.56 98 PHE A N 1
ATOM 735 C CA . PHE A 1 98 ? 0.458 -3.462 13.249 1.00 87.56 98 PHE A CA 1
ATOM 736 C C . PHE A 1 98 ? 1.700 -3.046 12.452 1.00 87.56 98 PHE A C 1
ATOM 738 O O . PHE A 1 98 ? 2.386 -3.903 11.905 1.00 87.56 98 PHE A O 1
ATOM 745 N N . SER A 1 99 ? 2.030 -1.752 12.434 1.00 87.81 99 SER A N 1
ATOM 746 C CA . SER A 1 99 ? 3.198 -1.253 11.705 1.00 87.81 99 SER A CA 1
ATOM 747 C C . SER A 1 99 ? 4.549 -1.694 12.255 1.00 87.81 99 SER A C 1
ATOM 749 O O . SER A 1 99 ? 5.530 -1.571 11.533 1.00 87.81 99 SER A O 1
ATOM 751 N N . ILE A 1 100 ? 4.623 -2.138 13.510 1.00 87.69 100 ILE A N 1
ATOM 752 C CA . ILE A 1 100 ? 5.859 -2.673 14.101 1.00 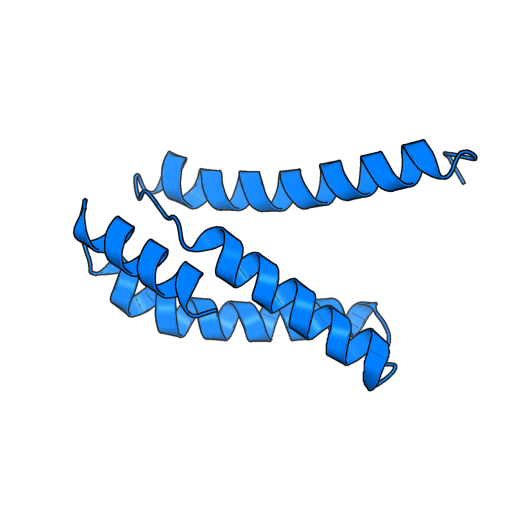87.69 100 ILE A CA 1
ATOM 753 C C . ILE A 1 100 ? 6.034 -4.159 13.767 1.00 87.69 100 ILE A C 1
ATOM 755 O O . ILE A 1 100 ? 7.159 -4.645 13.706 1.00 87.69 100 ILE A O 1
ATOM 759 N N . ILE A 1 101 ? 4.929 -4.892 13.612 1.00 87.38 101 ILE A N 1
ATOM 760 C CA . ILE A 1 101 ? 4.946 -6.343 13.379 1.00 87.38 101 ILE A CA 1
ATOM 761 C C . ILE A 1 101 ? 5.303 -6.677 11.925 1.00 87.38 101 ILE A C 1
ATOM 763 O O . ILE A 1 101 ? 5.921 -7.712 11.679 1.00 87.38 101 ILE A O 1
ATOM 767 N N . VAL A 1 102 ? 4.869 -5.835 10.983 1.00 83.50 102 VAL A N 1
ATOM 768 C CA . VAL A 1 102 ? 5.133 -5.965 9.539 1.00 83.50 102 VAL A CA 1
ATOM 769 C C . VAL A 1 102 ? 6.516 -5.428 9.200 1.00 83.50 102 VAL A C 1
ATOM 771 O O . VAL A 1 102 ? 7.235 -6.139 8.465 1.00 83.50 102 VAL A O 1
#

Sequence (102 aa):
MVVKNKYYFLVMNIVGLNTIVVVGLNLLIGFAGQISLGHAAFYGMGAYLSAVLTATYSFPPWPTIVIAMIATGAVAYFVGYPSLKLRGHYLVMATLGFSIIV

pLDDT: mean 87.39, std 6.67, range [50.22, 95.56]

Foldseek 3Di:
DPDPDPVVVVVVVVVVLVVVLVVVQCCCCVVVVDDAPQSVVLVVQLVVQLCCCCPVVVDDNVVSNVVSCVVSVVVCCVLVVVLVVDDDPSSHVSNVVNNVVD